Protein AF-A0A1M7MRI5-F1 (afdb_monomer)

Foldseek 3Di:
DDDDDDQPVDQPDDDDPPDDDDPVSVVSRVDDDDDDPDD

Secondary structure (DSSP, 8-state):
------GGGG-SSS--TT----HHHHHHHS---------

Mean predicted aligned error: 2.77 Å

Radius of gyration: 12.65 Å; Cα contacts (8 Å, |Δi|>4): 17; chains: 1; bounding box: 28×15×33 Å

Structure (mmCIF, N/CA/C/O backbone):
data_AF-A0A1M7MRI5-F1
#
_entry.id   AF-A0A1M7MRI5-F1
#
loop_
_atom_site.group_PDB
_atom_site.id
_atom_site.type_symbol
_atom_site.label_atom_id
_atom_site.label_alt_id
_atom_site.label_comp_id
_atom_site.label_asym_id
_atom_site.label_entity_id
_atom_site.label_seq_id
_atom_site.pdbx_PDB_ins_code
_atom_site.Cartn_x
_atom_site.Cartn_y
_atom_site.Cartn_z
_atom_site.occupancy
_atom_site.B_iso_or_equiv
_atom_site.auth_seq_id
_atom_site.auth_comp_id
_atom_site.auth_asym_id
_atom_site.auth_atom_id
_atom_site.pdbx_PDB_model_num
ATOM 1 N N . LEU A 1 1 ? 13.811 1.111 -16.978 1.00 82.38 1 LEU A N 1
ATOM 2 C CA . LEU A 1 1 ? 13.192 0.952 -15.646 1.00 82.38 1 LEU A CA 1
ATOM 3 C C . LEU A 1 1 ? 11.702 1.195 -15.797 1.00 82.38 1 LEU A C 1
ATOM 5 O O . LEU A 1 1 ? 11.331 2.240 -16.317 1.00 82.38 1 LEU A O 1
ATOM 9 N N . THR A 1 2 ? 10.873 0.231 -15.416 1.00 94.25 2 THR A N 1
ATOM 10 C CA . THR A 1 2 ? 9.418 0.402 -15.335 1.00 94.25 2 THR A CA 1
ATOM 11 C C . THR A 1 2 ? 9.013 0.413 -13.864 1.00 94.25 2 THR A C 1
ATOM 13 O O . THR A 1 2 ? 9.694 -0.175 -13.027 1.00 94.25 2 THR A O 1
ATOM 16 N N . GLY A 1 3 ? 7.934 1.120 -13.535 1.00 95.38 3 GLY A N 1
ATOM 17 C CA . GLY A 1 3 ? 7.434 1.226 -12.169 1.00 95.38 3 GLY A CA 1
ATOM 18 C C . GLY A 1 3 ? 5.921 1.366 -12.161 1.00 95.38 3 GLY A C 1
ATOM 19 O O . GLY A 1 3 ? 5.339 1.928 -13.091 1.00 95.38 3 GLY A O 1
ATOM 20 N N . LYS A 1 4 ? 5.283 0.833 -11.120 1.00 97.00 4 LYS A N 1
ATOM 21 C CA . LYS A 1 4 ? 3.841 0.949 -10.908 1.00 97.00 4 LYS A CA 1
ATOM 22 C C . LYS A 1 4 ? 3.555 1.142 -9.425 1.00 97.00 4 LYS A C 1
ATOM 24 O O . LYS A 1 4 ? 4.007 0.352 -8.604 1.00 97.00 4 LYS A O 1
ATOM 29 N N . GLY A 1 5 ? 2.805 2.193 -9.101 1.00 97.31 5 GLY A N 1
ATOM 30 C CA . GLY A 1 5 ? 2.291 2.430 -7.756 1.00 97.31 5 GLY A CA 1
ATOM 31 C C . GLY A 1 5 ? 0.945 1.736 -7.569 1.00 97.31 5 GLY A C 1
ATOM 32 O O . GLY A 1 5 ? 0.058 1.894 -8.406 1.00 97.31 5 GLY A O 1
ATOM 33 N N . TYR A 1 6 ? 0.802 0.976 -6.483 1.00 97.81 6 TYR A N 1
ATOM 34 C CA . TYR A 1 6 ? -0.439 0.266 -6.148 1.00 97.81 6 TYR A CA 1
ATOM 35 C C . TYR A 1 6 ? -1.229 0.915 -5.005 1.00 97.81 6 TYR A C 1
ATOM 37 O O . TYR A 1 6 ? -2.407 0.597 -4.841 1.00 97.81 6 TYR A O 1
ATOM 45 N N . GLY A 1 7 ? -0.621 1.819 -4.228 1.00 96.75 7 GLY A N 1
ATOM 46 C CA . GLY A 1 7 ? -1.242 2.336 -3.005 1.00 96.75 7 GLY A CA 1
ATOM 47 C C . GLY A 1 7 ? -1.718 1.185 -2.114 1.00 96.75 7 GLY A C 1
ATOM 48 O O . GLY A 1 7 ? -1.039 0.167 -2.000 1.00 96.75 7 GLY A O 1
ATOM 49 N N . GLU A 1 8 ? -2.926 1.301 -1.570 1.00 97.56 8 GLU A N 1
ATOM 50 C CA . GLU A 1 8 ? -3.539 0.258 -0.737 1.00 97.56 8 GLU A CA 1
ATOM 51 C C . GLU A 1 8 ? -4.331 -0.805 -1.523 1.00 97.56 8 GLU A C 1
ATOM 53 O O . GLU A 1 8 ? -5.044 -1.614 -0.940 1.00 97.56 8 GLU A O 1
ATOM 58 N N . SER A 1 9 ? -4.224 -0.855 -2.856 1.00 97.38 9 SER A N 1
ATOM 59 C CA . SER A 1 9 ? -4.955 -1.865 -3.647 1.00 97.38 9 SER A CA 1
ATOM 60 C C . SER A 1 9 ? -4.367 -3.282 -3.551 1.00 97.38 9 SER A C 1
ATOM 62 O O . SER A 1 9 ? -5.018 -4.236 -3.974 1.00 97.38 9 SER A O 1
ATOM 64 N N . GLN A 1 10 ? -3.149 -3.430 -3.010 1.00 97.31 10 GLN A N 1
ATOM 65 C CA . GLN A 1 10 ? -2.445 -4.712 -2.849 1.00 97.31 10 GLN A CA 1
ATOM 66 C C . GLN A 1 10 ? -1.760 -4.843 -1.477 1.00 97.31 10 GLN A C 1
ATOM 68 O O . GLN A 1 10 ? -0.554 -5.096 -1.367 1.00 97.31 10 GLN A O 1
ATOM 73 N N . LEU A 1 11 ? -2.540 -4.661 -0.411 1.00 97.75 11 LEU A N 1
ATOM 74 C CA . LEU A 1 11 ? -2.089 -4.961 0.949 1.00 97.75 11 LEU A CA 1
ATOM 75 C C . LEU A 1 11 ? -1.811 -6.465 1.094 1.00 97.75 11 LEU A C 1
ATOM 77 O O . LEU A 1 11 ? -2.517 -7.299 0.529 1.00 97.75 11 LEU A O 1
ATOM 81 N N . VAL A 1 12 ? -0.784 -6.817 1.865 1.00 97.62 12 VAL A N 1
ATOM 82 C CA . VAL A 1 12 ? -0.450 -8.219 2.196 1.00 97.62 12 VAL A CA 1
ATOM 83 C C . VAL A 1 12 ? -1.119 -8.686 3.485 1.00 97.62 12 VAL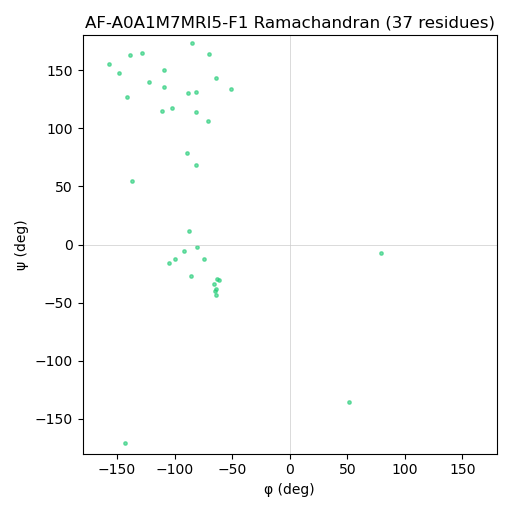 A C 1
ATOM 85 O O . VAL A 1 12 ? -1.036 -9.856 3.850 1.00 97.62 12 VAL A O 1
ATOM 88 N N . ASN A 1 13 ? -1.789 -7.773 4.181 1.00 98.06 13 ASN A N 1
ATOM 89 C CA . ASN A 1 13 ? -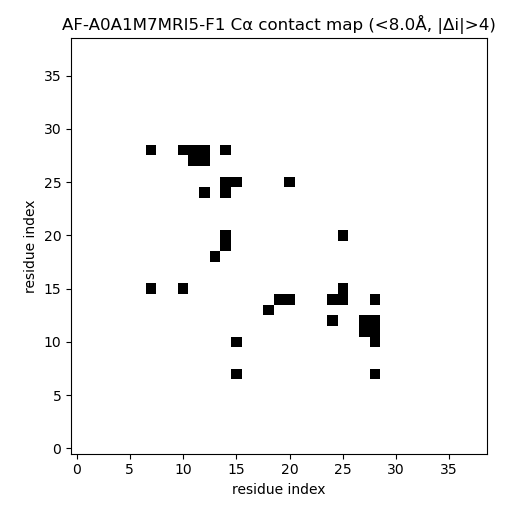2.593 -8.043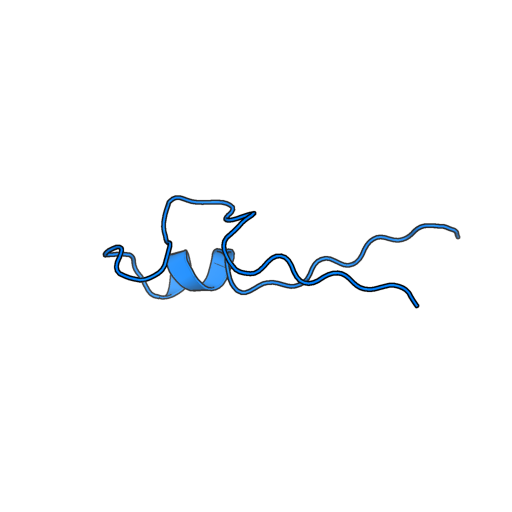 5.361 1.00 98.06 13 ASN A CA 1
ATOM 90 C C . ASN A 1 13 ? -3.843 -7.133 5.364 1.00 98.06 13 ASN A C 1
ATOM 92 O O . ASN A 1 13 ? -4.133 -6.448 4.386 1.00 98.06 13 ASN A O 1
ATOM 96 N N . ARG A 1 14 ? -4.592 -7.120 6.472 1.00 97.38 14 ARG A N 1
ATOM 97 C CA . ARG A 1 14 ? -5.850 -6.360 6.626 1.00 97.38 14 ARG A CA 1
ATOM 98 C C . ARG A 1 14 ? -5.687 -4.861 6.940 1.00 97.38 14 ARG A C 1
ATOM 100 O O . ARG A 1 14 ? -6.691 -4.190 7.158 1.00 97.38 14 ARG A O 1
ATOM 107 N N . CYS A 1 15 ? -4.463 -4.365 7.086 1.00 98.12 15 CYS A N 1
ATOM 108 C CA . CYS A 1 15 ? -4.165 -3.052 7.660 1.00 98.12 15 CYS A CA 1
ATOM 109 C C . CYS A 1 15 ? -4.153 -1.963 6.590 1.00 98.12 15 CYS A C 1
ATOM 111 O O . CYS A 1 15 ? -3.090 -1.564 6.121 1.00 98.12 15 CYS A O 1
ATOM 113 N N . SER A 1 16 ? -5.351 -1.534 6.198 1.00 97.38 16 SER A N 1
ATOM 114 C CA . SER A 1 16 ? -5.566 -0.317 5.413 1.00 97.38 16 SER A CA 1
ATOM 115 C C . SER A 1 16 ? -5.639 0.915 6.315 1.00 97.38 16 SER A C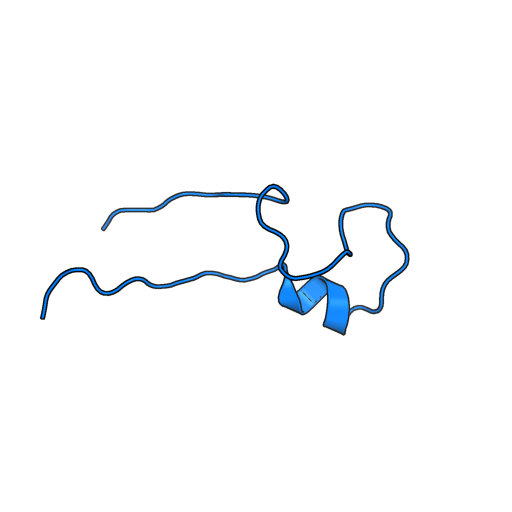 1
ATOM 117 O O . SER A 1 16 ? -5.739 0.801 7.546 1.00 97.38 16 SER A O 1
ATOM 119 N N . ASP A 1 17 ? -5.691 2.090 5.701 1.00 94.69 17 ASP A N 1
ATOM 120 C CA . ASP A 1 17 ? -5.950 3.344 6.394 1.00 94.69 17 ASP A CA 1
ATOM 121 C C . ASP A 1 17 ? -7.205 3.254 7.285 1.00 94.69 17 ASP A C 1
ATOM 123 O O . ASP A 1 17 ? -8.256 2.728 6.908 1.00 94.69 17 ASP A O 1
ATOM 127 N N . GLY A 1 18 ? -7.078 3.744 8.522 1.00 95.44 18 GLY A N 1
ATOM 128 C CA . GLY A 1 18 ? -8.141 3.716 9.533 1.00 95.44 18 GLY A CA 1
ATOM 129 C C . GLY A 1 18 ? -8.336 2.372 10.251 1.00 95.44 18 GLY A C 1
ATOM 130 O O . GLY A 1 18 ? -9.074 2.318 11.238 1.00 95.44 18 GLY A O 1
ATOM 131 N N . VAL A 1 19 ? -7.661 1.296 9.832 1.00 97.62 19 VAL A N 1
ATOM 132 C CA . VAL A 1 19 ? -7.707 0.009 10.540 1.00 97.62 19 VAL A CA 1
ATOM 133 C C . VAL A 1 19 ? -6.737 0.022 11.718 1.00 97.62 19 VAL A C 1
ATOM 135 O O . VAL A 1 19 ? -5.559 0.360 11.595 1.00 97.62 19 VAL A O 1
ATOM 138 N N . LYS A 1 20 ? -7.230 -0.401 12.889 1.00 98.06 20 LYS A N 1
ATOM 139 C CA . LYS A 1 20 ? -6.394 -0.571 14.078 1.00 98.06 20 LYS A CA 1
ATOM 140 C C . LYS A 1 20 ? -5.468 -1.778 13.899 1.00 98.06 20 LYS A C 1
ATOM 142 O O . LYS A 1 20 ? -5.906 -2.931 13.994 1.00 98.06 20 LYS A O 1
ATOM 147 N N . CYS A 1 21 ? -4.201 -1.468 13.675 1.00 98.25 21 CYS A N 1
ATOM 148 C CA . CYS A 1 21 ? -3.089 -2.395 13.548 1.00 98.25 21 CYS A CA 1
ATOM 149 C C . CYS A 1 21 ? -1.867 -1.845 14.287 1.00 98.25 21 CYS A C 1
ATOM 151 O O . CYS A 1 21 ? -1.832 -0.659 14.629 1.00 98.25 21 CYS A O 1
ATOM 153 N N . SER A 1 22 ? -0.887 -2.704 14.556 1.00 98.31 22 SER A N 1
ATOM 154 C CA . SER A 1 22 ? 0.414 -2.255 15.044 1.00 98.31 22 SER A CA 1
ATOM 155 C C . SER A 1 22 ? 1.188 -1.524 13.942 1.00 98.31 22 SER A C 1
ATOM 157 O O . SER A 1 22 ? 0.865 -1.616 12.753 1.00 98.31 22 SER A O 1
ATOM 159 N N . GLU A 1 23 ? 2.228 -0.793 14.331 1.00 97.31 23 GLU A N 1
ATOM 160 C CA . GLU A 1 23 ? 3.072 -0.095 13.362 1.00 97.31 23 GLU A CA 1
ATOM 161 C C . GLU A 1 23 ? 3.829 -1.087 12.470 1.00 97.31 23 GLU A C 1
ATOM 163 O O . GLU A 1 23 ? 4.006 -0.855 11.276 1.00 97.31 23 GLU A O 1
ATOM 168 N N . GLU A 1 24 ? 4.214 -2.234 13.029 1.00 97.88 24 GLU A N 1
ATOM 169 C CA . GLU A 1 24 ? 4.864 -3.325 12.307 1.00 97.88 24 GLU A CA 1
ATOM 170 C C . GLU A 1 24 ? 3.924 -3.933 11.261 1.00 97.88 24 GLU A C 1
ATOM 172 O O . GLU A 1 24 ? 4.347 -4.226 10.142 1.00 97.88 24 GLU A O 1
ATOM 177 N N . GLU A 1 25 ? 2.637 -4.081 11.591 1.00 98.19 25 GLU A N 1
ATOM 178 C CA . GLU A 1 25 ? 1.632 -4.561 10.645 1.00 98.19 25 GLU A CA 1
ATOM 179 C C . GLU A 1 25 ? 1.436 -3.592 9.470 1.00 98.19 25 GLU A C 1
ATOM 181 O O . GLU A 1 25 ? 1.397 -4.027 8.316 1.00 98.19 25 GLU A O 1
ATOM 186 N N . HIS A 1 26 ? 1.369 -2.285 9.738 1.00 98.00 26 HIS A N 1
ATOM 187 C CA . HIS A 1 26 ? 1.329 -1.260 8.689 1.00 98.00 26 HIS A CA 1
ATOM 188 C C . HIS A 1 26 ? 2.612 -1.247 7.855 1.00 98.00 26 HIS A C 1
ATOM 190 O O . HIS A 1 26 ? 2.573 -1.130 6.627 1.00 98.00 26 HIS A O 1
ATOM 196 N N . GLN A 1 27 ? 3.764 -1.449 8.495 1.00 97.81 27 GLN A N 1
ATOM 197 C CA . GLN A 1 27 ? 5.055 -1.468 7.817 1.00 97.81 27 GLN A CA 1
ATOM 198 C C . GLN A 1 27 ? 5.176 -2.605 6.794 1.00 97.81 27 GLN A C 1
ATOM 200 O O . GLN A 1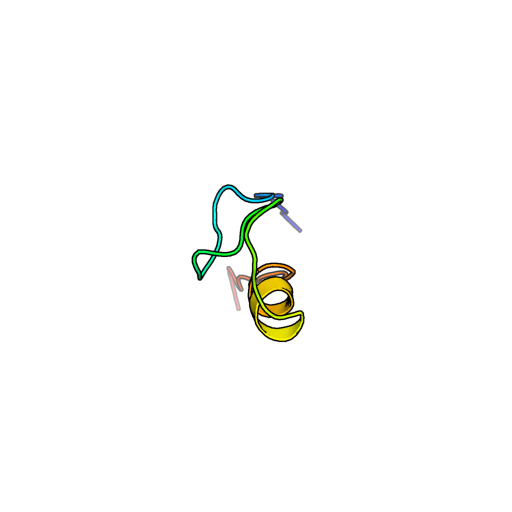 27 ? 5.835 -2.420 5.772 1.00 97.81 27 GLN A O 1
ATOM 205 N N . MET A 1 28 ? 4.499 -3.741 6.997 1.00 97.56 28 MET A N 1
ATOM 206 C CA . MET A 1 28 ? 4.456 -4.818 5.996 1.00 97.56 28 MET A CA 1
ATOM 207 C C . MET A 1 28 ? 3.812 -4.380 4.665 1.00 97.56 28 MET A C 1
ATOM 209 O O . MET A 1 28 ? 4.185 -4.878 3.598 1.00 97.56 28 MET A O 1
ATOM 213 N N . ASN A 1 29 ? 2.866 -3.436 4.701 1.00 98.19 29 ASN A N 1
ATOM 214 C CA . ASN A 1 29 ? 2.210 -2.908 3.501 1.00 98.19 29 ASN A CA 1
ATOM 215 C C . ASN A 1 29 ? 2.986 -1.754 2.853 1.00 98.19 29 ASN A C 1
ATOM 217 O O . ASN A 1 29 ? 2.914 -1.576 1.637 1.00 98.19 29 ASN A O 1
ATOM 221 N N . ARG A 1 30 ? 3.779 -1.002 3.625 1.00 97.00 30 ARG A N 1
ATOM 222 C CA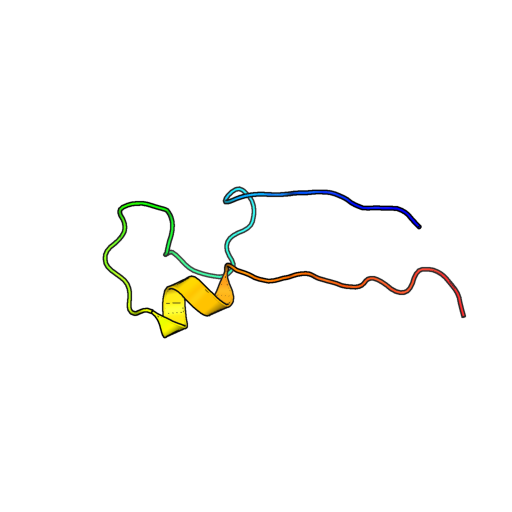 . ARG A 1 30 ? 4.618 0.105 3.134 1.00 97.00 30 ARG A CA 1
ATOM 223 C C . ARG A 1 30 ? 5.928 -0.408 2.535 1.00 97.00 30 ARG A C 1
ATOM 225 O O . ARG A 1 30 ? 7.011 -0.196 3.080 1.00 97.00 30 ARG A O 1
ATOM 232 N N . ARG A 1 31 ? 5.822 -1.099 1.398 1.00 97.12 31 ARG A N 1
ATOM 233 C CA . ARG A 1 31 ? 6.949 -1.773 0.735 1.00 97.12 31 ARG A CA 1
ATOM 234 C C . ARG A 1 31 ? 7.089 -1.402 -0.739 1.00 97.12 31 ARG A C 1
ATOM 236 O O . ARG A 1 31 ? 6.174 -0.879 -1.366 1.00 97.12 31 ARG A O 1
ATOM 243 N N . SER A 1 32 ? 8.251 -1.725 -1.297 1.00 97.19 32 SER A N 1
ATOM 244 C CA . SER A 1 32 ? 8.513 -1.730 -2.737 1.00 97.19 32 SER A CA 1
ATOM 245 C C . SER A 1 32 ? 8.976 -3.120 -3.149 1.00 97.19 32 SER A C 1
ATOM 247 O O . SER A 1 32 ? 9.754 -3.749 -2.434 1.00 97.19 32 SER A O 1
ATOM 249 N N . GLU A 1 33 ? 8.503 -3.592 -4.296 1.00 96.12 33 GLU A N 1
ATOM 250 C CA . GLU A 1 33 ? 8.908 -4.874 -4.867 1.00 96.12 33 GLU A CA 1
ATOM 251 C C . GLU A 1 33 ? 9.773 -4.637 -6.102 1.00 96.12 33 GLU A C 1
ATOM 253 O O . GLU A 1 33 ? 9.462 -3.794 -6.945 1.00 9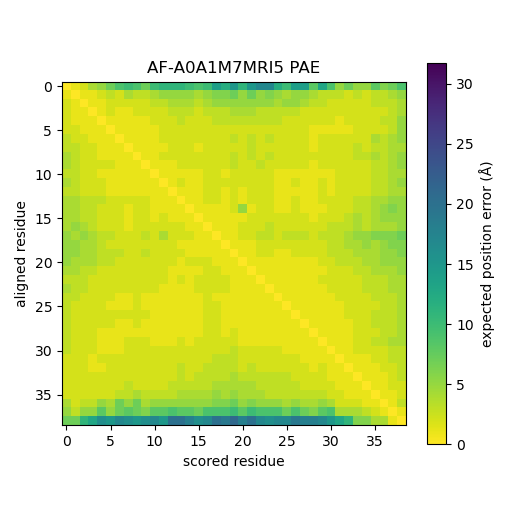6.12 33 GLU A O 1
ATOM 258 N N . PHE A 1 34 ? 10.865 -5.392 -6.206 1.00 96.19 34 PHE A N 1
ATOM 259 C CA . PHE A 1 34 ? 11.778 -5.341 -7.340 1.00 96.19 34 PHE A CA 1
ATOM 260 C C . PHE A 1 34 ? 11.653 -6.642 -8.126 1.00 96.19 34 PHE A C 1
ATOM 262 O O . PHE A 1 34 ? 11.980 -7.714 -7.622 1.00 96.19 34 PHE A O 1
ATOM 269 N N . ILE A 1 35 ? 11.168 -6.543 -9.364 1.00 94.56 35 ILE A N 1
ATOM 270 C CA . ILE A 1 35 ? 10.989 -7.689 -10.257 1.00 94.56 35 ILE A CA 1
ATOM 271 C C . ILE A 1 35 ? 12.132 -7.687 -11.268 1.00 94.56 35 ILE A C 1
ATOM 273 O O . ILE A 1 35 ? 12.271 -6.756 -12.062 1.00 94.56 35 ILE A O 1
ATOM 277 N N . VAL A 1 36 ? 12.947 -8.738 -11.247 1.00 94.44 36 VAL A N 1
ATOM 278 C CA . VAL A 1 36 ? 14.010 -8.953 -12.233 1.00 94.44 36 VAL A CA 1
ATOM 279 C C . VAL A 1 36 ? 13.386 -9.575 -13.479 1.00 94.44 36 VAL A C 1
ATOM 281 O O . VAL A 1 36 ? 12.876 -10.690 -13.424 1.00 94.44 36 VAL A O 1
ATOM 284 N N . THR A 1 37 ? 13.386 -8.850 -14.598 1.00 93.25 37 THR A N 1
ATOM 285 C CA . THR A 1 37 ? 12.716 -9.291 -15.837 1.00 93.25 37 THR A CA 1
ATOM 286 C C . THR A 1 37 ? 13.659 -9.906 -16.875 1.00 93.25 37 THR A C 1
ATOM 288 O O . THR A 1 37 ? 13.180 -10.500 -17.835 1.00 93.25 37 THR A O 1
ATOM 291 N N . ALA A 1 38 ? 14.977 -9.762 -16.710 1.00 88.81 38 ALA A N 1
ATOM 292 C CA . ALA A 1 38 ? 16.021 -10.392 -17.523 1.00 88.81 38 ALA A CA 1
ATOM 293 C C . ALA A 1 38 ? 17.333 -10.465 -16.717 1.00 88.81 38 ALA A C 1
ATOM 295 O O . ALA A 1 38 ? 17.516 -9.665 -15.795 1.00 88.81 38 ALA A O 1
ATOM 296 N N . LEU A 1 39 ? 18.209 -11.415 -17.062 1.00 78.06 39 LEU A N 1
ATOM 297 C CA . LEU A 1 39 ? 19.533 -11.632 -16.463 1.00 78.06 39 LEU A CA 1
ATOM 298 C C . LEU A 1 39 ? 20.643 -11.276 -17.453 1.00 78.06 39 LEU A C 1
ATOM 300 O O . LEU A 1 39 ? 20.451 -11.566 -18.656 1.00 78.06 39 LEU A O 1
#

pLDDT: mean 95.88, std 4.09, range [78.06, 98.31]

Solvent-accessible surface area (backbone atoms only — not compar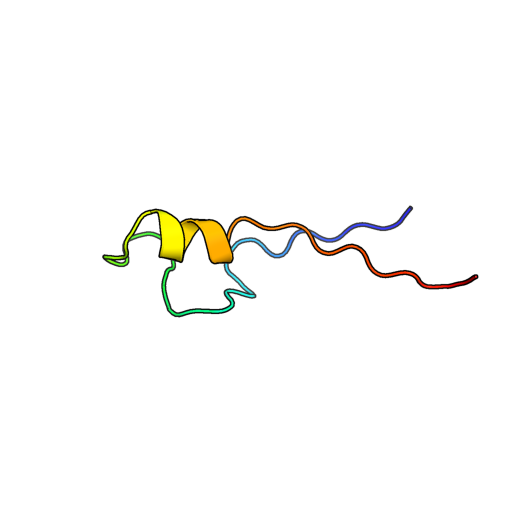able to full-atom values): 2972 Å² total; per-residue (Å²): 138,87,86,81,89,61,82,80,80,70,53,86,64,89,56,50,92,93,47,94,62,56,72,70,58,41,50,69,54,71,69,85,86,86,82,85,87,77,133

Sequence (39 aa):
LTGKGYGESQLVNRCSDGVKCSEEEHQMNRRSEFIVTAL

InterPro domains:
  IPR006665 OmpA-like domain [PS51123] (1-39)
  IPR036737 OmpA-like domain superfamily [G3DSA:3.30.1330.60] (1-38)

Organism: NCBI:txid946677

Nearest PDB structures (foldseek):
  8i4m-assembly1_m  TM=4.420E-01  e=9.627E+00  Prochlorococcus phage P-SCSP1u

=== Feature glossary ===
A reading guide for the features in this record.

Start from the sequence.

  · This is the polypeptide sequence — one letter per residue, N-terminus first. Length ranges from a few dozen residues for small domains to over a thousand for large multi-domain proteins.

Fold it, and you get atomic coordinates and the backbone conformation that goes with them.

  · Structure coordinates are given as an mmCIF _atom_site loop: one row per atom with element, residue name, chain id, sequence number, and x/y/z position in Å. Only the four main-chain atoms per residue are included here; side chains are omitted to keep the record compact.

  · Backbone dihedral angles. Every residue except chain termini has a φ (preceding-C → N → Cα → C) and a ψ (N → Cα → C → next-N). They are reported in degrees following the IUPAC sign convention. Secondary structure is essentially a statement about which (φ, ψ) basin each residue occupies.

  · The SS8 string is DSSP's per-residue secondary-structure call. α-helix (H) means an i→i+4 H-bond ladder; β-strand (E) means the residue participates in a β-sheet; 3₁₀ (G) and π (I) are tighter and wider helices; T/S are turns/bends; '-' is loop.

  · SS3 is a coarse helix/strand/coil call (letters a/b/c) made by the P-SEA algorithm from inter-Cα distances and dihedrals. It is less detailed than DSSP but needs only Cα positions.

Summarize the fold with a handful of shape descriptors and a per-residue structural alphabet.

  · Radius of gyration (Rg) is the root-mean-square distance of Cα atoms from their centroid — a single number for overall size and compactness. A globular domain of N residues has Rg ≈ 2.2·N^0.38 Å; an extended or disordered chain has a much larger Rg. The Cα contact count is the number of residue pairs whose Cα atoms are within 8 Å and are more than four positions apart in sequence — a standard proxy for tertiary packing density. The bounding box is the smallest axis-aligned box enclosing all Cα atoms.

  · The Foldseek 3Di string encodes local tertiary geometry as a 20-letter alphabet — one character per residue — derived from the relative positions of nearby Cα atoms. Unlike the amino-acid sequence, 3Di is a direct function of the 3D structure, so two proteins with the same fold have similar 3Di strings even at low sequence identity.

  · Solvent-accessible surface area (SASA) is the area in Å² traced out by the centre of a 1.4 Å probe sphere (a water molecule) rolled over the protein's van der Waals surface (Shrake–Rupley / Lee–Richards construction). Buried residues have near-zero SASA; fully exposed residues can exceed 200 Å². The total SASA scales roughly with the number of surface residues.

Ask how reliable the model is.

  · pLDDT (predicted Local Distance Difference Test) is AlphaFold's per-residue confidence score, ranging from 0 to 100. Values above 90 indicate high confidence (typically well-packed cores); 70–90 is confident; 50–70 low confidence; below 50 usually means the region is disordered or the prediction is unreliable there. AlphaFold stores pLDDT in the mmCIF B-factor column.

  · B-factor (Debye–Waller factor) reflects atomic displacement in the crystal lattice. It is an experimental observable (units Å²), not a prediction; low values mean the atom is pinned down, high values mean it moves or is heterogeneous across the crystal.

  · Predicted Aligned Error (PAE) is an AlphaFold confidence matrix: entry (i, j) is the expected error in the position of residue j, in ångströms, when the prediction is superimposed on the true structure at residue i. Low PAE within a block of residues means that block is internally rigid and well-predicted; high PAE between two blocks means their relative placement is uncertain even if each block individually is confident.

Place it in context: what it resembles, what it is annotated as, and how it looks.

  · Nearest PDB neighbors are the top structural matches found by Foldseek when searching this structure against the entire Protein Data Bank. Each hit reports a TM-score (0 to 1; >0.5 almost always implies the same fold) and an E-value. These are *structural* homologs — they may share no detectable sequence similarity.

  · Functional annotations link the protein to curated databases. InterPro entries identify conserved domains and families by matching the sequence against member-database signatures (Pfam, PROSITE, CDD, …). Gene Ontology (GO) terms describe molecular function, biological process, and cellular component in a controlled vocabulary. CATH places the structure in a hierarchical fold classification (Class/Architecture/Topology/Homologous-superfamily). The organism is the source species.

  · Three diagnostic plots accompany the record. The Cα contact map visualizes the tertiary structure as a 2D adjacency matrix (8 Å cutoff, sequence-local contacts suppressed). The Ramachandran 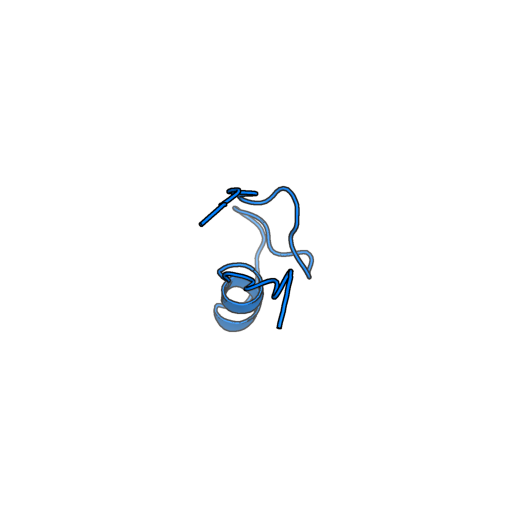plot shows the distribution of backbone (φ, ψ) torsions, with points in the α and β basins reflecting secondary structure content. The PAE plot shows AlphaFold's inter-residue confidence as a color matrix.

  · Six rendered views show the 3D structure from the faces of a cube — i.e. along ±x, ±y, ±z. Rendering representation is drawn randomly per protein from cartoon (secondary-structure ribbons), sticks (backbone bonds), or molecular surface; coloring is either N→C rainbow (blue at the N-terminus through red at the C-terminus) or one color per chain.